Protein 8U1Z (pdb70)

Organism: Homo sapiens (NCBI:txid9606)

B-factor: mean 40.82, std 13.88, range [21.03, 115.2]

Nearest PDB structures (foldseek):
  8u1z-assembly1_A  TM=1.008E+00  e=2.576E-17  Homo sapiens
  7ya9-assembly1_A-2  TM=9.537E-01  e=3.044E-14  Homo sapiens
  1pc2-assembly1_A  TM=8.882E-01  e=6.069E-15  Homo sapiens
  8xwx-assembly1_B  TM=9.374E-01  e=2.851E-13  Homo sapiens
  1iyg-assembly1_A  TM=8.920E-01  e=4.382E-14  Mus musculus

InterPro domains:
  IPR011990 Tetratricopeptide-like helical domain superfamily [G3DSA:1.25.40.10] (1-152)
  IPR011990 Tetratricopeptide-like helical domain superfamily [SSF48452] (1-149)
  IPR016543 Mitochondria fission 1 protein [PIRSF008835] (2-149)
  IPR016543 Mitochondria fission 1 protein [PTHR13247] (15-150)
  IPR028058 Fis1, N-terminal tetratricopeptide repeat [PF14852] (34-62)
  IPR028061 Fis1, C-terminal tetratricopeptide repeat [PF14853] (71-123)
  IPR033745 Mitochondria fission protein Fis1, cytosolic domain [cd12212] (9-123)

Radius of gyration: 15.0 Å; Cα contacts (8 Å, |Δi|>4): 150; chains: 2; bounding box: 40×32×35 Å

GO terms:
  GO:2000192 negative regulation of fatty acid transport (P, IMP)
  GO:1903579 negative regulation of ATP metabolic process (P, IMP)
  GO:0007005 mitochondrion organization (P, IMP)
  GO:0005777 peroxisome (C, IDA)
  GO:0000266 mitochondrial fission (P, IDA)
  GO:0005515 protein binding (F, IPI)
  GO:0005739 mitochondrion (C, HTP)
  GO:0005778 peroxisomal membrane (C, TAS)
  GO:0005829 cytosol (C, TAS)
  GO:0005739 mitochondrion (C, IDA)
  GO:0060090 molecular adaptor activity (F, EXP)
  GO:0008289 lipid binding (F, EXP)
  GO:0005741 mitochondrial outer membrane (C, IDA)
  GO:0005778 peroxisomal membrane (C, IDA)
  GO:0032991 protein-containing complex (C, IDA)
  GO:0016559 peroxisome fission (P, IDA)
  GO:0005741 mitochondrial outer membrane (C, EXP)
  GO:0016020 membrane (C, HDA)
  GO:0016559 peroxisome fission (P, IMP)
  GO:2001244 positive regulation of intrinsic apoptotic signaling pathway (P, IMP)

Solvent-accessible surface area: 8672 Å² total; per-residue (Å²): 223,110,84,98,116,132,96,40,25,36,95,120,66,26,96,119,40,42,152,105,16,92,64,32,109,92,93,66,93,48,58,78,68,4,17,45,77,6,0,86,4,1,0,39,4,87,126,49,101,20,0,148,90,0,16,81,11,0,70,99,5,40,98,137,14,56,140,117,62,41,66,76,8,27,21,39,0,0,0,0,3,16,13,37,93,80,6,132,110,0,10,166,40,0,113,26,5,25,144,65,63,79,152,29,103,99,0,108,51,0,50,127,36,0,56,127,13,12,139,182,62,66,87,146,73,233,146,111,20,36,80,15,4,102,72,50

Foldseek 3Di:
DDDDDDAPADPVRLVVLVVLQVVQVVVPHGDLCSLLVNLVRQLRHPDLVSLVVSLVSLVVCLVVDDPVVNLVSLQSNLSSCLVVLVLVSNCVSLVVSCVVPVPPPSSVVSNVVSVVVQVVVVHDD/DDDDDDDDPVD

Sequence (136 aa):
MEAVLNELVSVEDLLKFEKKFQSEKAAGSVSKSTQFEYAWCLVRSKYNDDIRKGIVLLEELLPKGSKEEQRDYVFYLAVGNYRLKEYEKALKYVRGLLQTEPQNNQAKELERLIDKAMKKDGLVGKHDPLPYPHFL

Secondary structure (DSSP, 8-state):
-----S--S-HHHHHHHHHHHHHHHHHT---HHHHHHHHHHHHT-SSHHHHHHHHHHHHHHGGGS-HHHHHHHHHHHHHHHHHTT-HHHHHHHHHHHHHH-TT-HHHHHHHHHHHHHHHHTT---/--PPPPPPTT-

Structure (mmCIF, N/CA/C/O backbone):
data_8U1Z
#
_entry.id   8U1Z
#
_cell.length_a   54.798
_cell.length_b   54.798
_cell.length_c   103.198
_cell.angle_alpha   90.00
_cell.angle_beta   90.00
_cell.angle_gamma   90.00
#
_symmetry.space_group_name_H-M   'P 41 21 2'
#
loop_
_entity.id
_entity.type
_entity.pdbx_description
1 polymer 'Mitochondrial fission 1 protein'
2 polymer 'inhibitor peptide'
3 water water
#
loop_
_atom_site.group_PDB
_atom_site.id
_atom_site.type_symbol
_atom_site.label_atom_id
_atom_site.label_alt_id
_atom_site.label_comp_id
_atom_site.label_asym_id
_atom_site.label_entity_id
_atom_site.label_seq_id
_atom_site.pdbx_PDB_ins_code
_atom_site.Cartn_x
_atom_site.Cartn_y
_atom_site.Cartn_z
_atom_site.occupancy
_atom_site.B_iso_or_equiv
_atom_site.auth_seq_id
_atom_site.auth_comp_id
_atom_site.auth_asym_id
_atom_site.auth_atom_id
_atom_site.pdbx_PDB_model_num
ATOM 1 N N . MET A 1 1 ? 27.879 40.628 27.142 1.00 102.79 1 MET A N 1
ATOM 2 C CA . MET A 1 1 ? 27.212 40.270 25.896 1.00 98.90 1 MET A CA 1
ATOM 3 C C . MET A 1 1 ? 25.762 40.761 25.886 1.00 93.85 1 MET A C 1
ATOM 4 O O . MET A 1 1 ? 25.012 40.478 24.952 1.00 91.04 1 MET A O 1
ATOM 9 N N . GLU A 1 2 ? 25.371 41.506 26.920 1.00 81.08 2 GLU A N 1
ATOM 10 C CA . GLU A 1 2 ? 23.985 41.934 27.061 1.00 74.37 2 GLU A CA 1
ATOM 11 C C . GLU A 1 2 ? 23.922 43.235 27.848 1.00 77.23 2 GLU A C 1
ATOM 12 O O . GLU A 1 2 ? 24.870 43.613 28.542 1.00 85.92 2 GLU A O 1
ATOM 18 N N . ALA A 1 3 ? 22.783 43.916 27.726 1.00 61.96 3 ALA A N 1
ATOM 19 C CA . A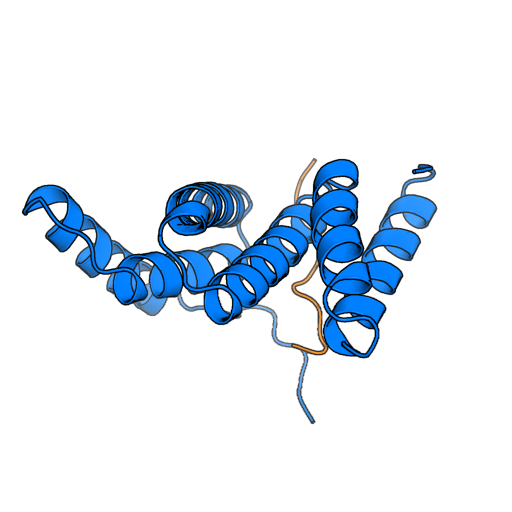LA A 1 3 ? 22.450 45.098 28.509 1.00 52.18 3 ALA A CA 1
ATOM 20 C C . ALA A 1 3 ? 21.308 44.782 29.470 1.00 58.89 3 ALA A C 1
ATOM 21 O O . ALA A 1 3 ? 20.502 43.883 29.218 1.00 53.30 3 ALA A O 1
ATOM 23 N N . VAL A 1 4 ? 21.228 45.541 30.564 1.00 57.49 4 VAL A N 1
ATOM 24 C CA . VAL A 1 4 ? 20.246 45.283 31.620 1.00 62.44 4 VAL A CA 1
ATOM 25 C C . VAL A 1 4 ? 18.970 46.058 31.298 1.00 58.35 4 VAL A C 1
ATOM 26 O O . VAL A 1 4 ? 18.853 47.250 31.589 1.00 59.44 4 VAL A O 1
ATOM 30 N N . LEU A 1 5 ? 18.003 45.371 30.704 1.00 54.56 5 LEU A N 1
ATOM 31 C CA . LEU A 1 5 ? 16.698 45.962 30.450 1.00 53.86 5 LEU A CA 1
ATOM 32 C C . LEU A 1 5 ? 15.832 45.916 31.703 1.00 54.05 5 LEU A C 1
ATOM 33 O O . LEU A 1 5 ? 16.022 45.076 32.585 1.00 57.44 5 LEU A O 1
ATOM 38 N N . ASN A 1 6 ? 14.867 46.831 31.770 1.00 54.67 6 ASN A N 1
ATOM 39 C CA . ASN A 1 6 ? 13.863 46.816 32.826 1.00 56.04 6 ASN A CA 1
ATOM 40 C C . ASN A 1 6 ? 12.563 46.140 32.408 1.00 53.79 6 ASN A C 1
ATOM 41 O O . ASN A 1 6 ? 11.923 45.488 33.238 1.00 54.23 6 ASN A O 1
ATOM 46 N N . GLU A 1 7 ? 12.154 46.269 31.150 1.00 51.41 7 GLU A N 1
ATOM 47 C CA . GLU A 1 7 ? 10.934 45.639 30.653 1.00 49.13 7 GLU A CA 1
ATOM 48 C C . GLU A 1 7 ? 11.342 44.523 29.699 1.00 46.34 7 GLU A C 1
ATOM 49 O O . GLU A 1 7 ? 11.755 44.779 28.563 1.00 44.78 7 GLU A O 1
ATOM 55 N N . LEU A 1 8 ? 11.231 43.289 30.165 1.00 45.76 8 LEU A N 1
ATOM 56 C CA . LEU A 1 8 ? 11.714 42.159 29.388 1.00 43.35 8 LEU A CA 1
ATOM 57 C C . LEU A 1 8 ? 10.645 41.529 28.512 1.00 40.83 8 LEU A C 1
ATOM 58 O O . LEU A 1 8 ? 10.975 40.653 27.704 1.00 39.91 8 LEU A O 1
ATOM 63 N N . VAL A 1 9 ? 9.385 41.922 28.669 1.00 40.53 9 VAL A N 1
ATOM 64 C CA . VAL A 1 9 ? 8.321 41.432 27.802 1.00 37.85 9 VAL A CA 1
ATOM 65 C C . VAL A 1 9 ? 7.228 42.491 27.739 1.00 38.33 9 VAL A C 1
ATOM 66 O O . VAL A 1 9 ? 6.763 42.979 28.771 1.00 40.51 9 VAL A O 1
ATOM 70 N N . SER A 1 10 ? 6.842 42.861 26.522 1.00 36.31 10 SER A N 1
ATOM 71 C CA . SER A 1 10 ? 5.839 43.895 26.307 1.00 36.54 10 SER A CA 1
ATOM 72 C C . SER A 1 10 ? 4.461 43.362 26.669 1.00 35.91 10 SER A C 1
ATOM 73 O O . SER A 1 10 ? 4.223 42.156 26.664 1.00 34.45 10 SER A O 1
ATOM 76 N N . VAL A 1 11 ? 3.536 44.274 26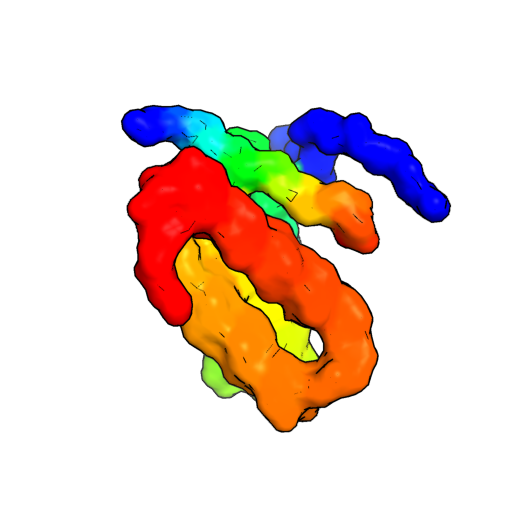.973 1.00 34.19 11 VAL A N 1
ATOM 77 C CA . VAL A 1 11 ? 2.174 43.826 27.256 1.00 34.18 11 VAL A CA 1
ATOM 78 C C . VAL A 1 11 ? 1.593 43.132 26.026 1.00 34.55 11 VAL A C 1
ATOM 79 O O . VAL A 1 11 ? 0.867 42.139 26.138 1.00 34.15 11 VAL A O 1
ATOM 83 N N . GLU A 1 12 ? 1.942 43.615 24.830 1.00 35.35 12 GLU A N 1
ATOM 84 C CA . GLU A 1 12 ? 1.417 42.999 23.612 1.00 35.90 12 GLU A CA 1
ATOM 85 C C . GLU A 1 12 ? 1.903 41.559 23.456 1.00 34.90 12 GLU A C 1
ATOM 86 O O . GLU A 1 12 ? 1.131 40.671 23.067 1.00 34.81 12 GLU A O 1
ATOM 92 N N . ASP A 1 13 ? 3.174 41.296 23.761 1.00 34.14 13 ASP A N 1
ATOM 93 C CA . ASP A 1 13 ? 3.659 39.928 23.612 1.00 33.28 13 ASP A CA 1
ATOM 94 C C . ASP A 1 13 ? 3.087 39.018 24.690 1.00 32.39 13 ASP A C 1
ATOM 95 O O . ASP A 1 13 ? 2.725 37.870 24.406 1.00 32.63 13 ASP A O 1
ATOM 100 N N . LEU A 1 14 ? 2.986 39.505 25.930 1.00 32.07 14 LEU A N 1
ATOM 101 C CA . LEU A 1 14 ? 2.344 38.701 26.965 1.00 31.33 14 LEU A CA 1
ATOM 102 C C . LEU A 1 14 ? 0.922 38.323 26.564 1.00 31.81 14 LEU A C 1
ATOM 103 O O . LEU A 1 14 ? 0.492 37.181 26.763 1.00 31.59 14 LEU A O 1
ATOM 108 N N . LEU A 1 15 ? 0.181 39.274 25.994 1.00 32.86 15 LEU A N 1
ATOM 109 C CA . LEU A 1 15 ? -1.199 39.021 25.589 1.00 33.43 15 LEU A CA 1
ATOM 110 C C . LEU A 1 15 ? -1.274 38.053 24.418 1.00 33.55 15 LEU A C 1
ATOM 111 O O . LEU A 1 15 ? -2.189 37.225 24.353 1.00 33.52 15 LEU A O 1
ATOM 116 N N . LYS A 1 16 ? -0.339 38.166 23.471 1.00 33.75 16 LYS A N 1
ATOM 117 C CA . LYS A 1 16 ? -0.297 37.242 22.339 1.00 33.85 16 LYS A CA 1
ATOM 118 C C . LYS A 1 16 ? -0.146 35.803 22.819 1.00 32.81 16 LYS A C 1
ATOM 119 O O . LYS A 1 16 ? -0.880 34.906 22.383 1.00 32.89 16 LYS A O 1
ATOM 125 N N . PHE A 1 17 ? 0.809 35.560 23.717 1.00 31.86 17 PHE A N 1
ATOM 126 C CA . PHE A 1 17 ? 0.996 34.201 24.205 1.00 30.89 17 PHE A CA 1
ATOM 127 C C . PHE A 1 17 ? -0.120 33.780 25.151 1.00 31.41 17 PHE A C 1
ATOM 128 O O . PHE A 1 17 ? -0.452 32.586 25.217 1.00 31.20 17 PHE A O 1
ATOM 136 N N . GLU A 1 18 ? -0.722 34.733 25.876 1.00 30.97 18 GLU A N 1
ATOM 137 C CA . GLU A 1 18 ? -1.877 34.382 26.702 1.00 30.87 18 GLU A CA 1
ATOM 138 C C . GLU A 1 18 ? -3.049 33.950 25.835 1.00 34.66 18 GLU A C 1
ATOM 139 O O . GLU A 1 18 ? -3.745 32.979 26.158 1.00 31.71 18 GLU A O 1
ATOM 145 N N . LYS A 1 19 ? -3.277 34.667 24.730 1.00 33.12 19 LYS A N 1
ATOM 146 C CA . LYS A 1 19 ? -4.425 34.393 23.868 1.00 37.09 19 LYS A CA 1
ATOM 147 C C . LYS A 1 19 ? -4.322 33.013 23.236 1.00 36.88 19 LYS A C 1
ATOM 148 O O . LYS A 1 19 ? -5.310 32.266 23.189 1.00 34.52 19 LYS A O 1
ATOM 154 N N . LYS A 1 20 ? -3.130 32.658 22.745 1.00 32.61 20 LYS A N 1
ATOM 155 C CA . LYS A 1 20 ? -2.919 31.329 22.185 1.00 34.75 20 LYS A CA 1
ATOM 156 C C . LYS A 1 20 ? -3.083 30.252 23.248 1.00 37.29 20 LYS A C 1
ATOM 157 O O . LYS A 1 20 ? -3.694 29.208 22.993 1.00 36.21 20 LYS A O 1
ATOM 163 N N . PHE A 1 21 ? -2.539 30.480 24.447 1.00 30.57 21 PHE A N 1
ATOM 164 C CA . PHE A 1 21 ? -2.732 29.526 25.535 1.00 34.07 21 PHE A CA 1
ATOM 165 C C . PHE A 1 21 ? -4.213 29.303 25.817 1.00 34.14 21 PHE A C 1
ATOM 166 O O . PHE A 1 21 ? -4.679 28.158 25.889 1.00 37.89 21 PHE A O 1
ATOM 174 N N . GLN A 1 22 ? -4.969 30.391 25.985 1.00 33.43 22 GLN A N 1
ATOM 175 C CA . GLN A 1 22 ? -6.376 30.250 26.348 1.00 38.05 22 GLN A CA 1
ATOM 176 C C . GLN A 1 22 ? -7.197 29.677 25.199 1.00 42.67 22 GLN A C 1
ATOM 177 O O . GLN A 1 22 ? -8.177 28.963 25.444 1.00 45.95 22 GLN A O 1
ATOM 183 N N . SER A 1 23 ? -6.819 29.971 23.948 1.00 44.84 23 SER A N 1
ATOM 184 C CA . SER A 1 23 ? -7.435 29.297 22.802 1.00 46.64 23 SER A CA 1
ATOM 185 C C . SER A 1 23 ? -7.311 27.788 22.934 1.00 49.15 23 SER A C 1
ATOM 186 O O . SER A 1 23 ? -8.305 27.054 22.856 1.00 53.67 23 SER A O 1
ATOM 189 N N . GLU A 1 24 ? -6.082 27.311 23.122 1.00 40.87 24 GLU A N 1
ATOM 190 C CA . GLU A 1 24 ? -5.832 25.877 23.157 1.00 44.06 24 GLU A CA 1
ATOM 191 C C . GLU A 1 24 ? -6.447 25.237 24.390 1.00 45.13 24 GLU A C 1
ATOM 192 O O . GLU A 1 24 ? -6.948 24.108 24.327 1.00 48.57 24 GLU A O 1
ATOM 198 N N . LYS A 1 25 ? -6.408 25.934 25.524 1.00 39.71 25 LYS A N 1
ATOM 199 C CA . LYS A 1 25 ? -6.986 25.374 26.739 1.00 44.44 25 LYS A CA 1
ATOM 200 C C . LYS A 1 25 ? -8.493 25.205 26.589 1.00 51.91 25 LYS A C 1
ATOM 201 O O . LYS A 1 25 ? -9.065 24.208 27.046 1.00 54.82 25 LYS A O 1
ATOM 207 N N . ALA A 1 26 ? -9.146 26.151 25.910 1.00 47.07 26 ALA A N 1
ATOM 208 C CA . ALA A 1 26 ? -10.584 26.050 25.700 1.00 51.95 26 ALA A CA 1
ATOM 209 C C . ALA A 1 26 ? -10.916 24.992 24.661 1.00 57.38 26 ALA A C 1
ATOM 210 O O . ALA A 1 26 ? -11.963 24.338 24.756 1.00 59.13 26 ALA A O 1
ATOM 212 N N . ALA A 1 27 ? -10.039 24.797 23.676 1.00 53.66 27 ALA A N 1
ATOM 213 C CA . ALA A 1 27 ? -10.255 23.774 22.663 1.00 55.17 27 ALA A CA 1
ATOM 214 C C . ALA A 1 27 ? -9.861 22.377 23.133 1.00 57.63 27 ALA A C 1
ATOM 215 O O . ALA A 1 27 ? -10.156 21.407 22.429 1.00 62.10 27 ALA A O 1
ATOM 217 N N . GLY A 1 28 ? -9.204 22.244 24.290 1.00 54.90 28 GLY A N 1
ATOM 218 C CA . GLY A 1 28 ? -9.062 20.968 24.965 1.00 57.61 28 GLY A CA 1
ATOM 219 C C . GLY A 1 28 ? -7.651 20.417 25.071 1.00 58.63 28 GLY A C 1
ATOM 220 O O . GLY A 1 28 ? -7.399 19.584 25.951 1.00 59.56 28 GLY A O 1
ATOM 221 N N . SER A 1 29 ? -6.727 20.822 24.201 1.00 53.13 29 SER A N 1
ATOM 222 C CA . SER A 1 29 ? -5.372 20.277 24.244 1.00 52.57 29 SER A CA 1
ATOM 223 C C . SER A 1 29 ? -4.362 21.395 24.034 1.00 40.96 29 SER A C 1
ATOM 224 O O . SER A 1 29 ? -4.381 22.061 22.997 1.00 43.57 29 SER A O 1
ATOM 227 N N . VAL A 1 30 ? -3.468 21.577 25.003 1.00 40.97 30 VAL A N 1
ATOM 228 C CA . VAL A 1 30 ? -2.481 22.652 24.985 1.00 36.75 30 VAL A CA 1
ATOM 229 C C . VAL A 1 30 ? -1.118 22.083 24.607 1.00 36.69 30 VAL A C 1
ATOM 230 O O . VAL A 1 30 ? -0.624 21.150 25.253 1.00 36.88 30 VAL A O 1
ATOM 234 N N . SER A 1 31 ? -0.498 22.660 23.582 1.00 33.26 31 SER A N 1
ATOM 235 C CA . SER A 1 31 ? 0.863 22.281 23.233 1.00 34.60 31 SER A CA 1
ATOM 236 C C . SER A 1 31 ? 1.825 22.650 24.356 1.00 33.93 31 SER A C 1
ATOM 237 O O . SER A 1 31 ? 1.726 23.726 24.951 1.00 32.04 31 SER A O 1
ATOM 240 N N . LYS A 1 32 ? 2.768 21.742 24.632 1.00 30.75 32 LYS A N 1
ATOM 241 C CA . LYS A 1 32 ? 3.866 22.048 25.539 1.00 32.27 32 LYS A CA 1
ATOM 242 C C . LYS A 1 32 ? 4.574 23.345 25.161 1.00 29.99 32 LYS A C 1
ATOM 243 O O . LYS A 1 32 ? 4.921 24.146 26.039 1.00 28.79 32 LYS A O 1
ATOM 249 N N . SER A 1 33 ? 4.826 23.562 23.867 1.00 32.98 33 SER A N 1
ATOM 250 C CA . SER A 1 33 ? 5.505 24.794 23.469 1.00 32.16 33 SER A CA 1
ATOM 251 C C . SER A 1 33 ? 4.646 26.012 23.777 1.00 31.43 33 SER A C 1
ATOM 252 O O . SER A 1 33 ? 5.158 27.031 24.250 1.00 30.92 33 SER A O 1
ATOM 255 N N . THR A 1 34 ? 3.335 25.912 23.547 1.00 31.42 34 THR A N 1
ATOM 256 C CA . THR A 1 34 ? 2.439 27.023 23.862 1.00 33.47 34 THR A CA 1
ATOM 257 C C . THR A 1 34 ? 2.447 27.328 25.352 1.00 29.77 34 THR A C 1
ATOM 258 O O 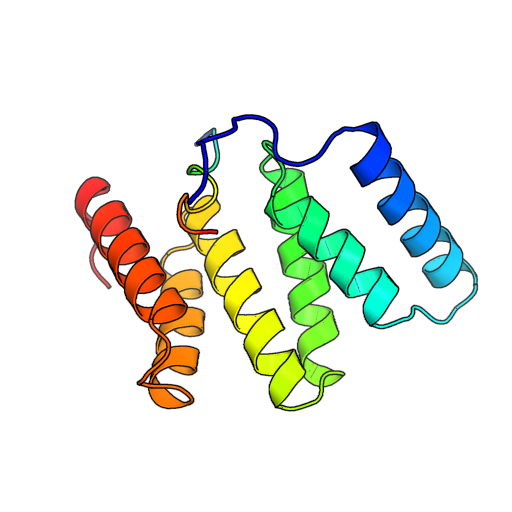. THR A 1 34 ? 2.557 28.489 25.756 1.00 32.11 34 THR A O 1
ATOM 262 N N . GLN A 1 35 ? 2.336 26.290 26.186 1.00 28.57 35 GLN A N 1
ATOM 263 C CA . GLN A 1 35 ? 2.353 26.503 27.628 1.00 30.15 35 GLN A CA 1
ATOM 264 C C . GLN A 1 35 ? 3.723 26.993 28.096 1.00 30.58 35 GLN A C 1
ATOM 265 O O . GLN A 1 35 ? 3.807 27.904 28.928 1.00 27.70 35 GLN A O 1
ATOM 271 N N . PHE A 1 36 ? 4.811 26.427 27.562 1.00 27.51 36 PHE A N 1
ATOM 272 C CA . PHE A 1 36 ? 6.122 26.864 28.035 1.00 28.93 36 PHE A CA 1
ATOM 273 C C . PHE A 1 36 ? 6.409 28.293 27.609 1.00 28.96 36 PHE A C 1
ATOM 274 O O . PHE A 1 36 ? 6.925 29.082 28.407 1.00 29.26 36 PHE A O 1
ATOM 282 N N . GLU A 1 37 ? 6.116 28.630 26.348 1.00 25.66 37 GLU A N 1
ATOM 283 C CA . GLU A 1 37 ? 6.396 29.981 25.864 1.00 31.67 37 GLU A CA 1
ATOM 284 C C . GLU A 1 37 ? 5.620 31.034 26.654 1.00 25.61 37 GLU A C 1
ATOM 285 O O . GLU A 1 37 ? 6.174 32.082 27.005 1.00 25.91 37 GLU A O 1
ATOM 291 N N . TYR A 1 38 ? 4.342 30.776 26.941 1.00 25.27 38 TYR A N 1
ATOM 292 C CA . TYR A 1 38 ? 3.582 31.680 27.810 1.00 26.47 38 TYR A CA 1
ATOM 293 C C . TYR A 1 38 ? 4.232 31.795 29.187 1.00 25.82 38 TYR A C 1
ATOM 294 O O . TYR A 1 38 ? 4.406 32.905 29.716 1.00 24.59 38 TYR A O 1
ATOM 303 N N . ALA A 1 39 ? 4.573 30.650 29.801 1.00 24.87 39 ALA A N 1
ATOM 304 C CA . ALA A 1 39 ? 5.204 30.673 31.120 1.00 23.72 39 ALA A CA 1
ATOM 305 C C . ALA A 1 39 ? 6.512 31.440 31.089 1.00 25.52 39 ALA A C 1
ATOM 306 O O . ALA A 1 39 ? 6.828 32.191 32.019 1.00 26.24 39 ALA A O 1
ATOM 308 N N . TRP A 1 40 ? 7.290 31.251 30.025 1.00 24.59 40 TRP A N 1
ATOM 309 C CA . TRP A 1 40 ? 8.571 31.937 29.896 1.00 28.10 40 TRP A CA 1
ATOM 310 C C . TRP A 1 40 ? 8.389 33.454 29.871 1.00 29.49 40 TRP A C 1
ATOM 311 O O . TRP A 1 40 ? 9.142 34.187 30.526 1.00 25.18 40 TRP A O 1
ATOM 322 N N . CYS A 1 41 ? 7.375 33.940 29.145 1.00 27.62 41 CYS A N 1
ATOM 323 C CA . CYS A 1 41 ? 7.017 35.360 29.206 1.00 26.69 41 CYS A CA 1
ATOM 324 C C . CYS A 1 41 ? 6.629 35.781 30.622 1.00 29.45 41 CYS A C 1
ATOM 325 O O . CYS A 1 41 ? 7.039 36.843 31.104 1.00 29.16 41 CYS A O 1
ATOM 328 N N . LEU A 1 42 ? 5.788 34.980 31.278 1.00 24.29 42 LEU A N 1
ATOM 329 C CA . LEU A 1 42 ? 5.272 35.349 32.594 1.00 24.33 42 LEU A CA 1
ATOM 330 C C . LEU A 1 42 ? 6.396 35.505 33.615 1.00 26.60 42 LEU A C 1
ATOM 331 O O . LEU A 1 42 ? 6.394 36.447 34.425 1.00 24.86 42 LEU A O 1
ATOM 336 N N . VAL A 1 43 ? 7.378 34.605 33.578 1.00 23.29 43 VAL A N 1
ATOM 337 C CA . VAL A 1 43 ? 8.454 34.622 34.561 1.00 22.86 43 VAL A CA 1
ATOM 338 C C . VAL A 1 43 ? 9.404 35.802 34.351 1.00 25.22 43 VAL A C 1
ATOM 339 O O . VAL A 1 43 ? 10.141 36.173 35.277 1.00 22.96 43 VAL A O 1
ATOM 343 N N . ARG A 1 44 ? 9.400 36.413 33.169 1.00 25.55 44 ARG A N 1
ATOM 344 C CA . ARG A 1 44 ? 10.148 37.639 32.904 1.00 27.50 44 ARG A CA 1
ATOM 345 C C . ARG A 1 44 ? 9.360 38.906 33.196 1.00 27.22 44 ARG A C 1
ATOM 346 O O . ARG A 1 44 ? 9.886 40.001 32.985 1.00 28.30 44 ARG A O 1
ATOM 354 N N . SER A 1 45 ? 8.110 38.798 33.625 1.00 26.54 45 SER A N 1
ATOM 355 C CA . SER A 1 45 ? 7.295 39.985 33.826 1.00 26.21 45 SER A CA 1
ATOM 356 C C . SER A 1 45 ? 7.792 40.814 35.016 1.00 28.43 45 SER A C 1
ATOM 357 O O . SER A 1 45 ? 8.462 40.317 35.933 1.00 27.96 45 SER A O 1
ATOM 360 N N . LYS A 1 46 ? 7.411 42.094 35.015 1.00 28.86 46 LYS A N 1
ATOM 361 C CA . LYS A 1 46 ? 7.688 42.965 36.156 1.00 30.39 46 LYS A CA 1
ATOM 362 C C . LYS A 1 46 ? 6.741 42.731 37.325 1.00 30.82 46 LYS A C 1
ATOM 363 O O . LYS A 1 46 ? 6.994 43.242 38.422 1.00 31.35 46 LYS A O 1
ATOM 369 N N . TYR A 1 47 ? 5.671 41.970 37.130 1.00 29.18 47 TYR A N 1
ATOM 370 C CA . TYR A 1 47 ? 4.583 41.909 38.094 1.00 31.32 47 TYR A CA 1
ATOM 371 C C . TYR A 1 47 ? 4.530 40.548 38.776 1.00 35.04 47 TYR A C 1
ATOM 372 O O . TYR A 1 47 ? 4.732 39.501 38.143 1.00 30.38 47 TYR A O 1
ATOM 381 N N . ASN A 1 48 ? 4.289 40.580 40.090 1.00 31.05 48 ASN A N 1
ATOM 382 C CA . ASN A 1 48 ? 4.383 39.366 40.888 1.00 30.50 48 ASN A CA 1
ATOM 383 C C . ASN A 1 48 ? 3.342 38.342 40.462 1.00 27.51 48 ASN A C 1
ATOM 384 O O . ASN A 1 48 ? 3.628 37.138 40.424 1.00 28.42 48 ASN A O 1
ATOM 389 N N . ASP A 1 49 ? 2.126 38.794 40.152 1.00 30.31 49 ASP A N 1
ATOM 390 C CA . ASP A 1 49 ? 1.086 37.833 39.815 1.00 32.97 49 ASP A CA 1
ATOM 391 C C . ASP A 1 49 ? 1.390 37.131 38.502 1.00 32.87 49 ASP A C 1
ATOM 392 O O . ASP A 1 49 ? 1.057 35.952 38.350 1.00 28.72 49 ASP A O 1
ATOM 397 N N . ASP A 1 50 ? 2.048 37.821 37.562 1.00 29.94 50 ASP A N 1
ATOM 398 C CA . ASP A 1 50 ? 2.501 37.158 36.344 1.00 29.29 50 ASP A CA 1
ATOM 399 C C . ASP A 1 50 ? 3.515 36.071 36.664 1.00 25.88 50 ASP A C 1
ATOM 400 O O . ASP A 1 50 ? 3.386 34.933 36.206 1.00 26.97 50 ASP A O 1
ATOM 405 N N . ILE A 1 51 ? 4.533 36.399 37.461 1.00 24.56 51 ILE A N 1
ATOM 406 C CA . ILE A 1 51 ? 5.565 35.406 37.753 1.00 23.84 51 ILE A CA 1
ATOM 407 C C . ILE A 1 51 ? 4.954 34.182 38.428 1.00 27.15 51 ILE A C 1
ATOM 408 O O . ILE A 1 51 ? 5.295 33.037 38.104 1.00 25.31 51 ILE A O 1
ATOM 413 N N . ARG A 1 52 ? 4.033 34.403 39.368 1.00 24.36 52 ARG A N 1
ATOM 414 C CA . ARG A 1 52 ? 3.379 33.276 40.025 1.00 26.00 52 ARG A CA 1
ATOM 415 C C . ARG A 1 52 ? 2.619 32.419 39.019 1.00 25.80 52 ARG A C 1
ATOM 416 O O . ARG A 1 52 ? 2.654 31.187 39.092 1.00 27.00 52 ARG A O 1
ATOM 424 N N . LYS A 1 53 ? 1.896 33.052 38.097 1.00 26.56 53 LYS A N 1
ATOM 425 C CA . LYS A 1 53 ? 1.186 32.274 37.083 1.00 26.02 53 LYS A CA 1
ATOM 426 C C . LYS A 1 53 ? 2.156 31.439 36.255 1.00 28.22 53 LYS A C 1
ATOM 427 O O . LYS A 1 53 ? 1.858 30.289 35.910 1.00 26.68 53 LYS A O 1
ATOM 433 N N . GLY A 1 54 ? 3.314 32.011 35.912 1.00 24.26 54 GLY A N 1
ATOM 434 C CA . GLY A 1 54 ? 4.311 31.259 35.162 1.00 23.64 54 GLY A CA 1
ATOM 435 C C . GLY A 1 54 ? 4.834 30.050 35.919 1.00 25.67 54 GLY A C 1
ATOM 436 O O . GLY A 1 54 ? 5.069 28.991 35.330 1.00 26.43 54 GLY A O 1
ATOM 437 N N . ILE A 1 55 ? 5.025 30.189 37.231 1.00 23.54 55 ILE A N 1
ATOM 438 C CA . ILE A 1 55 ? 5.476 29.053 38.037 1.00 27.10 55 ILE A CA 1
ATOM 439 C C . ILE A 1 55 ? 4.428 27.948 38.031 1.00 28.25 55 ILE A C 1
ATOM 440 O O . ILE A 1 55 ? 4.759 26.766 37.881 1.00 26.98 55 ILE A O 1
ATOM 445 N N . VAL A 1 56 ? 3.148 28.317 38.184 1.00 25.46 56 VAL A N 1
ATOM 446 C CA . VAL A 1 56 ? 2.061 27.336 38.108 1.00 28.02 56 VAL A CA 1
ATOM 447 C C . VAL A 1 56 ? 2.124 26.554 36.800 1.00 29.58 56 VAL A C 1
ATOM 448 O O . VAL A 1 56 ? 2.073 25.316 36.792 1.00 30.03 56 VAL A O 1
ATOM 452 N N . LEU A 1 57 ? 2.230 27.267 35.672 1.00 27.61 57 LEU A N 1
ATOM 453 C CA . LEU A 1 57 ? 2.253 26.599 34.372 1.00 28.64 57 LEU A CA 1
ATOM 454 C C . LEU A 1 57 ? 3.478 25.704 34.212 1.00 27.12 57 LEU A C 1
ATOM 455 O O . LEU A 1 57 ? 3.393 24.639 33.586 1.00 28.91 57 LEU A O 1
ATOM 460 N N . LEU A 1 58 ? 4.632 26.127 34.741 1.00 26.54 58 LEU A N 1
ATOM 461 C CA . LEU A 1 58 ? 5.841 25.306 34.622 1.00 26.93 58 LEU A CA 1
ATOM 462 C C . LEU A 1 58 ? 5.743 24.042 35.473 1.00 27.96 58 LEU A C 1
ATOM 463 O O . LEU A 1 58 ? 6.192 22.967 35.054 1.00 28.30 58 LEU A O 1
ATOM 468 N N . GLU A 1 59 ? 5.160 24.147 36.669 1.00 28.28 59 GLU A N 1
ATOM 469 C CA . GLU A 1 59 ? 4.980 22.956 37.494 1.00 28.69 59 GLU A CA 1
ATOM 470 C C . GLU A 1 59 ? 4.046 21.952 36.815 1.00 32.43 59 GLU A C 1
ATOM 471 O O . GLU A 1 59 ? 4.280 20.738 36.883 1.00 32.56 59 GLU A O 1
ATOM 477 N N . GLU A 1 60 ? 3.005 22.439 36.122 1.00 30.38 60 GLU A N 1
ATOM 478 C CA . GLU A 1 60 ? 2.126 21.545 35.366 1.00 31.03 60 GLU A CA 1
ATOM 479 C C . GLU A 1 60 ? 2.855 20.894 34.206 1.00 36.85 60 GLU A C 1
ATOM 480 O O . GLU A 1 60 ? 2.536 19.759 33.829 1.00 34.95 60 GLU A O 1
ATOM 486 N N . LEU A 1 61 ? 3.803 21.609 33.604 1.00 32.53 61 LEU A N 1
ATOM 487 C CA . LEU A 1 61 ? 4.520 21.067 32.458 1.00 32.02 61 LEU A CA 1
ATOM 488 C C . LEU A 1 61 ? 5.493 19.978 32.857 1.00 31.38 61 LEU A C 1
ATOM 489 O O . LEU A 1 61 ? 5.805 19.112 32.030 1.00 31.82 61 LEU A O 1
ATOM 494 N N . LEU A 1 62 ? 6.003 20.017 34.100 1.00 29.82 62 LEU A N 1
ATOM 495 C CA . LEU A 1 62 ? 7.102 19.131 34.479 1.00 32.97 62 LEU A CA 1
ATOM 496 C C . LEU A 1 62 ? 6.867 17.674 34.115 1.00 34.74 62 LEU A C 1
ATOM 497 O O . LEU A 1 62 ? 7.782 17.053 33.552 1.00 36.29 62 LEU A O 1
ATOM 502 N N . PRO A 1 63 ? 5.713 17.061 34.403 1.00 34.06 63 PRO A N 1
ATOM 503 C CA . PRO A 1 63 ? 5.566 15.634 34.071 1.00 35.81 63 PRO A CA 1
ATOM 504 C C . PRO A 1 63 ? 5.459 15.351 32.580 1.00 36.83 63 PRO A C 1
ATOM 505 O O . PRO A 1 63 ? 5.559 14.178 32.193 1.00 37.03 63 PRO A O 1
ATOM 509 N N . LYS A 1 64 ? 5.264 16.367 31.732 1.00 33.72 64 LYS A N 1
ATOM 510 C CA . LYS A 1 64 ? 5.120 16.150 30.291 1.00 34.64 64 LYS A CA 1
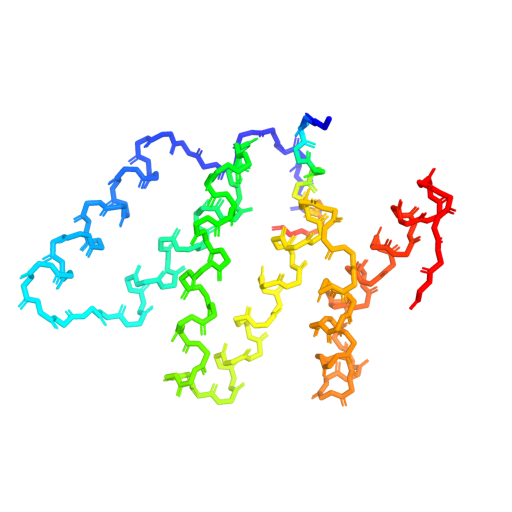ATOM 511 C C . LYS A 1 64 ? 6.431 16.247 29.525 1.00 34.41 64 LYS A C 1
ATOM 512 O O . LYS A 1 64 ? 6.452 15.964 28.318 1.00 33.65 64 LYS A O 1
ATOM 518 N N . GLY A 1 65 ? 7.506 16.676 30.168 1.00 33.31 65 GLY A N 1
ATOM 519 C CA . GLY A 1 65 ? 8.726 16.992 29.451 1.00 33.61 65 GLY A CA 1
ATOM 520 C C . GLY A 1 65 ? 9.672 15.809 29.343 1.00 39.77 65 GLY A C 1
ATOM 521 O O . GLY A 1 65 ? 9.716 14.944 30.211 1.00 36.73 65 GLY A O 1
ATOM 522 N N . SER A 1 66 ? 10.424 15.776 28.242 1.00 36.42 66 SER A N 1
ATOM 523 C CA . SER A 1 66 ? 11.615 14.944 28.178 1.00 40.38 66 SER A CA 1
ATOM 524 C C . SER A 1 66 ? 12.586 15.348 29.287 1.00 42.39 66 SER A C 1
ATOM 525 O O . SER A 1 66 ? 12.443 16.387 29.923 1.00 35.91 66 SER A O 1
ATOM 528 N N . LYS A 1 67 ? 13.607 14.516 29.508 1.00 42.34 67 LYS A N 1
ATOM 529 C CA . LYS A 1 67 ? 14.577 14.840 30.549 1.00 43.46 67 LYS A CA 1
ATOM 530 C C . LYS A 1 67 ? 15.288 16.155 30.253 1.00 38.46 67 LYS A C 1
ATOM 531 O O . LYS A 1 67 ? 15.567 16.936 31.169 1.00 43.39 67 LYS A O 1
ATOM 537 N N . GLU A 1 68 ? 15.573 16.423 28.977 1.00 41.97 68 GLU A N 1
ATOM 538 C CA . GLU A 1 68 ? 16.174 17.701 28.608 1.00 44.71 68 GLU A CA 1
ATOM 539 C C . GLU A 1 68 ? 15.218 18.852 28.896 1.00 37.25 68 GLU A C 1
ATOM 540 O O . GLU A 1 68 ? 15.607 19.869 29.481 1.00 34.48 68 GLU A O 1
ATOM 546 N N . GLU A 1 69 ? 13.953 18.701 28.497 1.00 37.06 69 GLU A N 1
ATOM 547 C CA . GLU A 1 69 ? 12.983 19.766 28.729 1.00 35.19 69 GLU A CA 1
ATOM 548 C C . GLU A 1 69 ? 12.741 19.973 30.219 1.00 31.90 69 GLU A C 1
ATOM 549 O O . GLU A 1 69 ? 12.621 21.112 30.676 1.00 29.26 69 GLU A O 1
ATOM 555 N N . GLN A 1 70 ? 12.656 18.884 30.988 1.00 28.84 70 GLN A N 1
ATOM 556 C CA . GLN A 1 70 ? 12.500 19.022 32.434 1.00 33.83 70 GLN A CA 1
ATOM 557 C C . GLN A 1 70 ? 13.608 19.854 33.051 1.00 30.80 70 GLN A C 1
ATOM 558 O O . GLN A 1 70 ? 13.362 20.579 34.020 1.00 32.41 70 GLN A O 1
ATOM 564 N N . ARG A 1 71 ? 14.836 19.751 32.526 1.00 33.60 71 ARG A N 1
ATOM 565 C CA . ARG A 1 71 ? 15.934 20.539 33.072 1.00 35.02 71 ARG A CA 1
ATOM 566 C C . ARG A 1 71 ? 15.712 22.021 32.823 1.00 32.12 71 ARG A C 1
ATOM 567 O O . ARG A 1 71 ? 15.981 22.848 33.699 1.00 32.78 71 ARG A O 1
ATOM 575 N N . ASP A 1 72 ? 15.228 22.366 31.629 1.00 31.36 72 ASP A N 1
ATOM 576 C CA . ASP A 1 72 ? 14.892 23.749 31.324 1.00 30.71 72 ASP A CA 1
ATOM 577 C C . ASP A 1 72 ? 13.732 24.233 32.185 1.00 29.33 72 ASP A C 1
ATOM 578 O O . ASP A 1 72 ? 13.751 25.368 32.668 1.00 28.59 72 ASP A O 1
ATOM 583 N N . TYR A 1 73 ? 12.700 23.396 32.375 1.00 26.63 73 TYR A N 1
ATOM 584 C CA . TYR A 1 73 ? 11.566 23.822 33.196 1.00 24.75 73 TYR A CA 1
ATOM 585 C C . TYR A 1 73 ? 12.007 24.110 34.628 1.00 28.89 73 TYR A C 1
ATOM 586 O O . TYR A 1 73 ? 11.601 25.114 35.229 1.00 23.59 73 TYR A O 1
ATOM 595 N N . VAL A 1 74 ? 12.844 23.231 35.181 1.00 28.01 74 VAL A N 1
ATOM 596 C CA . VAL A 1 74 ? 13.325 23.374 36.546 1.00 29.94 74 VAL A CA 1
ATOM 597 C C . VAL A 1 74 ? 14.205 24.598 36.664 1.00 27.11 74 VAL A C 1
ATOM 598 O O . VAL A 1 74 ? 14.188 25.280 37.691 1.00 28.77 74 VAL A O 1
ATOM 602 N N . PHE A 1 75 ? 14.962 24.922 35.613 1.00 25.78 75 PHE A N 1
ATOM 603 C CA . PHE A 1 75 ? 15.755 26.142 35.666 1.00 26.04 75 PHE A CA 1
ATOM 604 C C . PHE A 1 75 ? 14.854 27.364 35.771 1.00 28.65 75 PHE A C 1
ATOM 605 O O . PHE A 1 75 ? 15.118 28.278 36.560 1.00 26.00 75 PHE A O 1
ATOM 613 N N . TYR A 1 76 ? 13.792 27.414 34.963 1.00 24.98 76 TYR A N 1
ATOM 614 C CA . TYR A 1 76 ? 12.930 28.590 35.019 1.00 25.45 76 TYR A CA 1
ATOM 615 C C . TYR A 1 76 ? 12.054 28.607 36.253 1.00 25.65 76 TYR A C 1
ATOM 616 O O . TYR A 1 76 ? 11.638 29.689 36.681 1.00 23.12 76 TYR A O 1
ATOM 625 N N . LEU A 1 77 ? 11.782 27.443 36.843 1.00 23.37 77 LEU A N 1
ATOM 626 C CA . LEU A 1 77 ? 11.143 27.418 38.153 1.00 24.62 77 LEU A CA 1
ATOM 627 C C . LEU A 1 77 ? 12.076 27.972 39.225 1.00 26.74 77 LEU A C 1
ATOM 628 O O . LEU A 1 77 ? 11.638 28.689 40.130 1.00 24.28 77 LEU A O 1
ATOM 633 N N . ALA A 1 78 ? 13.373 27.669 39.135 1.00 26.24 78 ALA A N 1
ATOM 634 C CA . ALA A 1 78 ? 14.315 28.303 40.056 1.00 23.38 78 ALA A CA 1
ATOM 635 C C . ALA A 1 78 ? 14.351 29.818 39.852 1.00 25.50 78 ALA A C 1
ATOM 636 O O . ALA A 1 78 ? 14.358 30.579 40.828 1.00 23.23 78 ALA A O 1
ATOM 638 N N . VAL A 1 79 ? 14.354 30.276 38.593 1.00 25.78 79 VAL A N 1
ATOM 639 C CA . VAL A 1 79 ? 14.375 31.716 38.324 1.00 28.24 79 VAL A CA 1
ATOM 640 C C . VAL A 1 79 ? 13.131 32.395 38.889 1.00 24.46 79 VAL A C 1
ATOM 641 O O . VAL A 1 79 ? 13.230 33.394 39.604 1.00 23.75 79 VAL A O 1
ATOM 645 N N . GLY A 1 80 ? 11.942 31.889 38.548 1.00 22.77 80 GLY A N 1
ATOM 646 C CA . GLY A 1 80 ? 10.723 32.526 39.032 1.00 24.14 80 GLY A CA 1
ATOM 647 C C . GLY A 1 80 ? 10.653 32.576 40.548 1.00 25.42 80 GLY A C 1
ATOM 648 O O . GLY A 1 80 ? 10.319 33.608 41.140 1.00 23.89 80 GLY A O 1
ATOM 649 N N . ASN A 1 81 ? 10.955 31.454 41.200 1.00 25.03 81 ASN A N 1
ATOM 650 C CA . ASN A 1 81 ? 10.900 31.432 42.658 1.00 25.23 81 ASN A CA 1
ATOM 651 C C . ASN A 1 81 ? 11.931 32.365 43.269 1.00 23.15 81 ASN A C 1
ATOM 652 O O . ASN A 1 81 ? 11.662 33.020 44.278 1.00 24.51 81 ASN A O 1
ATOM 657 N N . TYR A 1 82 ? 13.124 32.432 42.676 1.00 23.88 82 TYR A N 1
ATOM 658 C CA . TYR A 1 82 ? 14.114 33.400 43.128 1.00 23.84 82 TYR A CA 1
ATOM 659 C C . TYR A 1 82 ? 13.558 34.818 43.084 1.00 23.28 82 TYR A C 1
ATOM 660 O O . TYR A 1 82 ? 13.675 35.573 44.057 1.00 22.55 82 TYR A O 1
ATOM 669 N N . ARG A 1 83 ? 12.967 35.211 41.945 1.00 22.79 83 ARG A N 1
ATOM 670 C CA . ARG A 1 83 ? 12.483 36.584 41.838 1.00 23.68 83 ARG A CA 1
ATOM 671 C C . ARG A 1 83 ? 11.397 36.875 42.855 1.00 25.70 83 ARG A C 1
ATOM 672 O O . ARG A 1 83 ? 11.268 38.016 43.322 1.00 25.41 83 ARG A O 1
ATOM 680 N N . LEU A 1 84 ? 10.611 35.871 43.219 1.00 21.82 84 LEU A N 1
ATOM 681 C CA . LEU A 1 84 ? 9.573 36.096 44.212 1.00 22.39 84 LEU A CA 1
ATOM 682 C C . LEU A 1 84 ? 10.069 35.957 45.653 1.00 27.43 84 LEU A C 1
ATOM 683 O O . LEU A 1 84 ? 9.253 36.083 46.574 1.00 24.68 84 LEU A O 1
ATOM 688 N N . LYS A 1 85 ? 11.369 35.700 45.868 1.00 25.46 85 LYS A N 1
ATOM 689 C CA . LYS A 1 85 ? 11.943 35.437 47.202 1.00 24.60 85 LYS A CA 1
ATOM 690 C C . LYS A 1 85 ? 11.301 34.212 47.864 1.00 28.83 85 LYS A C 1
ATOM 691 O O . LYS A 1 85 ? 11.200 34.119 49.095 1.00 28.75 85 LYS A O 1
ATOM 697 N N . GLU A 1 86 ? 10.862 33.264 47.038 1.00 27.87 86 GLU A N 1
ATOM 698 C CA . GLU A 1 86 ? 10.518 31.912 47.473 1.00 25.90 86 GLU A CA 1
ATOM 699 C C . GLU A 1 86 ? 11.818 31.111 47.524 1.00 28.72 86 GLU A C 1
ATOM 700 O O . GLU A 1 86 ? 12.066 30.206 46.727 1.00 26.19 86 GLU A O 1
ATOM 706 N N . TYR A 1 87 ? 12.664 31.479 48.486 1.00 27.33 87 TYR A N 1
ATOM 707 C CA . TYR A 1 87 ? 14.062 31.045 48.472 1.00 32.02 87 TYR A CA 1
ATOM 708 C C . TYR A 1 87 ? 14.207 29.541 48.651 1.00 28.20 87 TYR A C 1
ATOM 709 O O . TYR A 1 87 ? 15.063 28.915 48.010 1.00 28.87 87 TYR A O 1
ATOM 718 N N . GLU A 1 88 ? 13.430 28.945 49.553 1.00 29.88 88 GLU A N 1
ATOM 719 C CA . GLU A 1 88 ? 13.571 27.511 49.775 1.00 34.34 88 GLU A CA 1
ATOM 720 C C . GLU A 1 88 ? 13.229 26.739 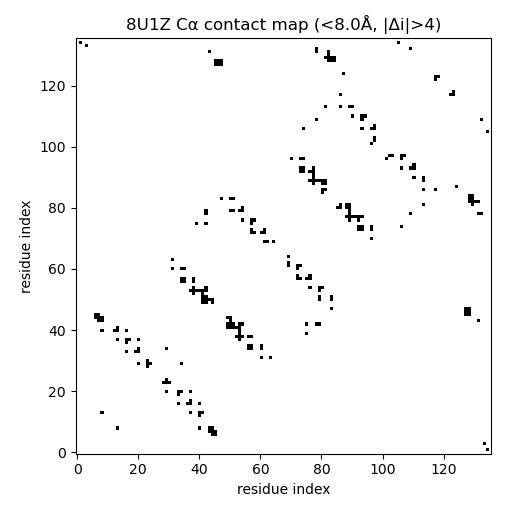48.506 1.00 30.30 88 GLU A C 1
ATOM 721 O O . GLU A 1 88 ? 13.918 25.777 48.140 1.00 29.93 88 GLU A O 1
ATOM 727 N N . LYS A 1 89 ? 12.183 27.165 47.808 1.00 28.57 89 LYS A N 1
ATOM 728 C CA . LYS A 1 89 ? 11.853 26.535 46.533 1.00 29.00 89 LYS A CA 1
ATOM 729 C C . LYS A 1 89 ? 12.919 26.811 45.479 1.00 26.87 89 LYS A C 1
ATOM 730 O O . LYS A 1 89 ? 13.292 25.909 44.724 1.00 28.58 89 LYS A O 1
ATOM 736 N N . ALA A 1 90 ? 13.427 28.040 45.408 1.00 21.03 90 ALA A N 1
ATOM 737 C CA . ALA A 1 90 ? 14.429 28.326 44.386 1.00 26.94 90 ALA A CA 1
ATOM 738 C C . ALA A 1 90 ? 15.674 27.479 44.601 1.00 28.77 90 ALA A C 1
ATOM 739 O O . ALA A 1 90 ? 16.261 26.961 43.641 1.00 29.34 90 ALA A O 1
ATOM 741 N N . LEU A 1 91 ? 16.077 27.311 45.860 1.00 27.60 91 LEU A N 1
ATOM 742 C CA . LEU A 1 91 ? 17.237 26.482 46.173 1.00 31.53 91 LEU A CA 1
ATOM 743 C C . LEU A 1 91 ? 16.980 25.018 45.854 1.00 32.78 91 LEU A C 1
ATOM 744 O O . LEU A 1 91 ? 17.864 24.328 45.330 1.00 34.72 91 LEU A O 1
ATOM 749 N N . LYS A 1 92 ? 15.789 24.518 46.192 1.00 28.71 92 LYS A N 1
ATOM 750 C CA . LYS A 1 92 ? 15.470 23.118 45.914 1.00 35.55 92 LYS A CA 1
ATOM 751 C C . LYS A 1 92 ? 15.626 22.822 44.427 1.00 35.23 92 LYS A C 1
ATOM 752 O O . LYS A 1 92 ? 16.256 21.831 44.035 1.00 33.14 92 LYS A O 1
ATOM 758 N N . TYR A 1 93 ? 15.068 23.695 43.586 1.00 30.43 93 TYR A N 1
ATOM 759 C CA . TYR A 1 93 ? 15.112 23.495 42.141 1.00 30.98 93 TYR A CA 1
ATOM 760 C C . TYR A 1 93 ? 16.530 23.623 41.600 1.00 33.28 93 TYR A C 1
ATOM 761 O O . TYR A 1 93 ? 16.992 22.756 40.851 1.00 31.55 93 TYR A O 1
ATOM 770 N N . VAL A 1 94 ? 17.247 24.694 41.968 1.00 31.44 94 VAL A N 1
ATOM 771 C CA . VAL A 1 94 ? 18.571 24.900 41.377 1.00 32.20 94 VAL A CA 1
ATOM 772 C C . VAL A 1 94 ? 19.569 23.866 41.891 1.00 34.35 94 VAL A C 1
ATOM 773 O O . VAL A 1 94 ? 20.452 23.416 41.145 1.00 36.96 94 VAL A O 1
ATOM 777 N N . ARG A 1 95 ? 19.452 23.457 43.161 1.00 35.03 95 ARG A N 1
ATOM 778 C CA . ARG A 1 95 ? 20.385 22.454 43.673 1.00 38.02 95 ARG A CA 1
ATOM 779 C C . ARG A 1 95 ? 20.128 21.097 43.031 1.00 39.85 95 ARG A C 1
ATOM 780 O O . ARG A 1 95 ? 21.072 20.358 42.736 1.00 41.56 95 ARG A O 1
ATOM 788 N N . GLY A 1 96 ? 18.859 20.761 42.788 1.00 40.19 96 GLY A N 1
ATOM 789 C CA . GLY A 1 96 ? 18.559 19.540 42.055 1.00 43.16 96 GLY A CA 1
ATOM 790 C C . GLY A 1 96 ? 19.139 19.559 40.655 1.00 46.74 96 GLY A C 1
ATOM 791 O O . GLY A 1 96 ?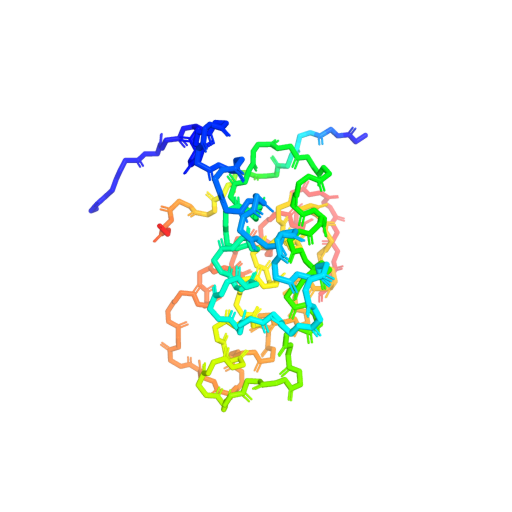 19.649 18.547 40.167 1.00 49.66 96 GLY A O 1
ATOM 792 N N . LEU A 1 97 ? 19.088 20.717 40.000 1.00 38.59 97 LEU A N 1
ATOM 793 C CA . LEU A 1 97 ? 19.692 20.852 38.685 1.00 43.45 97 LEU A CA 1
ATOM 794 C C . LEU A 1 97 ? 21.208 20.693 38.755 1.00 52.85 97 LEU A C 1
ATOM 795 O O . LEU A 1 97 ? 21.821 20.082 37.871 1.00 54.06 97 LEU A O 1
ATOM 800 N N . LEU A 1 98 ? 21.831 21.222 39.811 1.00 49.76 98 LEU A N 1
ATOM 801 C CA . LEU A 1 98 ? 23.284 21.190 39.916 1.00 48.36 98 LEU A CA 1
ATOM 802 C C . LEU A 1 98 ? 23.828 19.804 40.232 1.00 59.33 98 LEU A C 1
ATOM 803 O O . LEU A 1 98 ? 25.000 19.539 39.952 1.00 61.84 98 LEU A O 1
ATOM 808 N N . GLN A 1 99 ? 23.027 18.912 40.810 1.00 55.86 99 GLN A N 1
ATOM 809 C CA . GLN A 1 99 ? 23.511 17.542 40.939 1.00 64.95 99 GLN A CA 1
ATOM 810 C C . GLN A 1 99 ? 23.318 16.754 39.646 1.00 64.30 99 GLN A C 1
ATOM 811 O O . GLN A 1 99 ? 24.132 15.876 39.336 1.00 67.09 99 GLN A O 1
ATOM 817 N N . THR A 1 100 ? 22.277 17.066 38.874 1.00 61.27 100 THR A N 1
ATOM 818 C CA . THR A 1 100 ? 22.040 16.410 37.594 1.00 66.87 100 THR A CA 1
ATOM 819 C C . THR A 1 100 ? 22.785 17.074 36.441 1.00 68.64 100 THR A C 1
ATOM 820 O O . THR A 1 100 ? 22.776 16.537 35.328 1.00 70.67 100 THR A O 1
ATOM 824 N N . GLU A 1 101 ? 23.439 18.213 36.685 1.00 65.95 101 GLU A N 1
ATOM 825 C CA . GLU A 1 101 ? 24.212 18.948 35.690 1.00 63.52 101 GLU A CA 1
ATOM 826 C C . GLU A 1 101 ? 25.269 19.786 36.405 1.00 65.93 101 GLU A C 1
ATOM 827 O O . GLU A 1 101 ? 25.188 21.021 36.399 1.00 62.93 101 GLU A O 1
ATOM 833 N N . PRO A 1 102 ? 26.271 19.161 37.035 1.00 63.43 102 PRO A N 1
ATOM 834 C CA . PRO A 1 102 ? 27.215 19.931 37.864 1.00 67.29 102 PRO A CA 1
ATOM 835 C C . PRO A 1 102 ? 28.057 20.933 37.091 1.00 69.88 102 PRO A C 1
ATOM 836 O O . PRO A 1 102 ? 28.662 21.814 37.717 1.00 68.37 102 PRO A O 1
ATOM 840 N N . GLN A 1 103 ? 28.116 20.838 35.767 1.00 67.83 103 GLN A N 1
ATOM 841 C CA . GLN A 1 103 ? 28.881 21.776 34.962 1.00 68.75 103 GLN A CA 1
ATOM 842 C C . GLN A 1 103 ? 28.073 22.996 34.536 1.00 61.86 103 GLN A C 1
ATOM 843 O O . GLN A 1 103 ? 28.620 23.876 33.865 1.00 61.52 103 GLN A O 1
ATOM 849 N N . ASN A 1 104 ? 26.796 23.074 34.907 1.00 61.32 104 ASN A N 1
ATOM 850 C CA . ASN A 1 104 ? 25.908 24.134 34.430 1.00 55.80 104 ASN A CA 1
ATOM 851 C C . ASN A 1 104 ? 26.341 25.460 35.042 1.00 56.65 104 ASN A C 1
ATOM 852 O O . ASN A 1 104 ? 26.054 25.741 36.206 1.00 52.11 104 ASN A O 1
ATOM 857 N N . ASN A 1 105 ? 27.028 26.290 34.250 1.00 54.21 105 ASN A N 1
ATOM 858 C CA . ASN A 1 105 ? 27.465 27.591 34.742 1.00 51.43 105 ASN A CA 1
ATOM 859 C C . ASN A 1 105 ? 26.285 28.523 35.006 1.00 52.57 105 ASN A C 1
ATOM 860 O O . ASN A 1 105 ? 26.366 29.390 35.884 1.00 47.69 105 ASN A O 1
ATOM 865 N N . GLN A 1 106 ? 25.188 28.375 34.259 1.00 48.90 106 GLN A N 1
ATOM 866 C CA . GLN A 1 106 ? 24.024 29.214 34.514 1.00 50.67 106 GLN A CA 1
ATOM 867 C C . GLN A 1 106 ? 23.374 28.850 35.842 1.00 42.81 106 GLN A C 1
ATOM 868 O O . GLN A 1 106 ? 22.978 29.736 36.609 1.00 41.02 106 GLN A O 1
ATOM 874 N N . ALA A 1 107 ? 23.259 27.556 36.134 1.00 43.31 107 ALA A N 1
ATOM 875 C CA . ALA A 1 107 ? 22.687 27.152 37.411 1.00 44.58 107 ALA A CA 1
ATOM 876 C C . ALA A 1 107 ? 23.569 27.598 38.570 1.00 41.74 107 ALA A C 1
ATOM 877 O O . ALA A 1 107 ? 23.066 28.079 39.591 1.00 37.38 107 ALA A O 1
ATOM 879 N N . LYS A 1 108 ? 24.891 27.458 38.429 1.00 40.49 108 LYS A N 1
ATOM 880 C CA . LYS A 1 108 ? 25.786 27.868 39.508 1.00 39.10 108 LYS A CA 1
ATOM 881 C C . LYS A 1 108 ? 25.679 29.363 39.780 1.00 38.62 108 LYS A C 1
ATOM 882 O O . LYS A 1 108 ? 25.703 29.791 40.940 1.00 38.06 108 LYS A O 1
ATOM 888 N N . GLU A 1 109 ? 25.552 30.177 38.728 1.00 39.30 109 GLU A N 1
ATOM 889 C CA . GLU A 1 109 ? 25.397 31.617 38.933 1.00 40.84 109 GLU A CA 1
ATOM 890 C C . GLU A 1 109 ? 24.059 31.943 39.590 1.00 37.56 109 GLU A C 1
ATOM 891 O O . GLU A 1 109 ? 23.979 32.826 40.455 1.00 35.94 109 GLU A O 1
ATOM 897 N N . LEU A 1 110 ? 22.998 31.234 39.209 1.00 35.97 110 LEU A N 1
ATOM 898 C CA . LEU A 1 110 ? 21.705 31.476 39.842 1.00 33.40 110 LEU A CA 1
ATOM 899 C C . LEU A 1 110 ? 21.736 31.100 41.317 1.00 32.17 110 LEU A C 1
ATOM 900 O O . LEU A 1 110 ? 21.208 31.835 42.162 1.00 30.38 110 LEU A O 1
ATOM 905 N N . GLU A 1 111 ? 22.355 29.961 41.648 1.00 31.41 111 GLU A N 1
ATOM 906 C CA . GLU A 1 111 ? 22.531 29.608 43.053 1.00 31.57 111 GLU A CA 1
ATOM 907 C C . GLU A 1 111 ? 23.284 30.701 43.807 1.00 32.32 111 GLU A C 1
ATOM 908 O O . GLU A 1 111 ? 22.943 31.012 44.950 1.00 30.70 111 GLU A O 1
ATOM 914 N N . ARG A 1 112 ? 24.325 31.282 43.194 1.00 30.72 112 ARG A N 1
ATOM 915 C CA . ARG A 1 112 ? 25.048 32.362 43.866 1.00 32.05 112 ARG A CA 1
ATOM 916 C C . ARG A 1 112 ? 24.153 33.582 44.077 1.00 30.28 112 ARG A C 1
ATOM 917 O O . ARG A 1 112 ? 24.247 34.260 45.109 1.00 30.37 112 ARG A O 1
ATOM 925 N N . LEU A 1 113 ? 23.277 33.882 43.119 1.00 30.93 113 LEU A N 1
ATOM 926 C CA . LEU A 1 113 ? 22.397 35.034 43.294 1.00 28.39 113 LEU A CA 1
ATOM 927 C C . LEU A 1 113 ? 21.379 34.779 44.398 1.00 31.35 113 LEU A C 1
ATOM 928 O O . LEU A 1 113 ? 21.069 35.681 45.193 1.00 25.26 113 LEU A O 1
ATOM 933 N N . ILE A 1 114 ? 20.839 33.557 44.451 1.00 27.38 114 ILE A N 1
ATOM 934 C CA . ILE A 1 114 ? 19.897 33.194 45.509 1.00 28.59 114 ILE A CA 1
ATOM 935 C C . ILE A 1 114 ? 20.569 33.294 46.876 1.00 25.16 114 ILE A C 1
ATOM 936 O O . ILE A 1 114 ? 20.034 33.899 47.808 1.00 26.80 114 ILE A O 1
ATOM 941 N N . ASP A 1 115 ? 21.759 32.704 47.003 1.00 27.28 115 ASP A N 1
ATOM 942 C CA . ASP A 1 115 ? 22.519 32.771 48.251 1.00 31.48 115 ASP A CA 1
ATOM 943 C C . ASP A 1 115 ? 22.733 34.211 48.718 1.00 30.95 115 ASP A C 1
ATOM 944 O O . ASP A 1 115 ? 22.587 34.525 49.905 1.00 32.85 115 ASP A O 1
ATOM 949 N N . LYS A 1 116 ? 23.128 35.091 47.801 1.00 31.16 116 LYS A N 1
ATOM 950 C CA . LYS A 1 116 ? 23.355 36.485 48.167 1.00 33.62 116 LYS A CA 1
ATOM 951 C C . LYS A 1 116 ? 22.053 37.163 48.583 1.00 28.83 116 LYS A C 1
ATOM 952 O O . LYS A 1 116 ? 22.015 37.912 49.568 1.00 29.44 116 LYS A O 1
ATOM 958 N N . ALA A 1 117 ? 20.972 36.895 47.856 1.00 27.95 117 ALA A N 1
ATOM 959 C CA . ALA A 1 117 ? 19.685 37.494 48.190 1.00 28.52 117 ALA A CA 1
ATOM 960 C C . ALA A 1 117 ? 19.198 37.021 49.552 1.00 31.82 117 ALA A C 1
ATOM 961 O O . ALA A 1 117 ? 18.632 37.805 50.328 1.00 28.69 117 ALA A O 1
ATOM 963 N N . MET A 1 118 ? 19.422 35.743 49.875 1.00 28.87 118 MET A N 1
ATOM 964 C CA . MET A 1 118 ? 19.046 35.259 51.207 1.00 31.32 118 MET A CA 1
ATOM 965 C C . MET A 1 118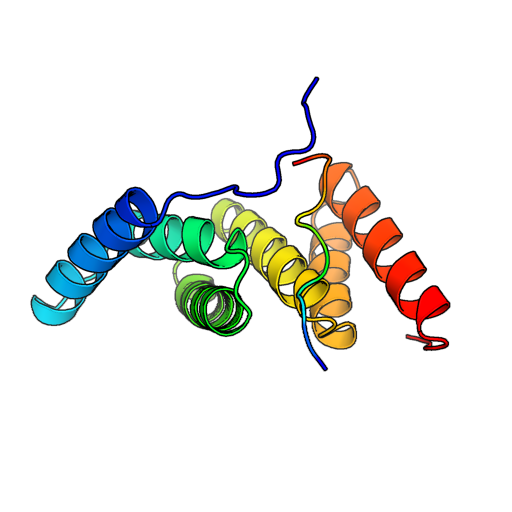 ? 19.871 35.936 52.295 1.00 31.50 118 MET A C 1
ATOM 966 O O . MET A 1 118 ? 19.332 36.344 53.329 1.00 35.68 118 MET A O 1
ATOM 971 N N . LYS A 1 119 ? 21.182 36.043 52.090 1.00 31.01 119 LYS A N 1
ATOM 972 C CA . LYS A 1 119 ? 22.030 36.686 53.088 1.00 35.20 119 LYS A CA 1
ATOM 973 C C . LYS A 1 119 ? 21.668 38.158 53.239 1.00 34.90 119 LYS A C 1
ATOM 974 O O . LYS A 1 119 ? 21.696 38.697 54.350 1.00 33.05 119 LYS A O 1
ATOM 980 N N . LYS A 1 120 ? 21.294 38.815 52.137 1.00 31.14 120 LYS A N 1
ATOM 981 C CA . LYS A 1 120 ? 20.857 40.203 52.223 1.00 33.08 120 LYS A CA 1
ATOM 982 C C . LYS A 1 120 ? 19.637 40.338 53.123 1.00 39.60 120 LYS A C 1
ATOM 983 O O . LYS A 1 120 ? 19.531 41.297 53.895 1.00 35.53 120 LYS A O 1
ATOM 989 N N . ASP A 1 121 ? 18.703 39.386 53.031 1.00 37.64 121 ASP A N 1
ATOM 990 C CA . ASP A 1 121 ? 17.517 39.332 53.883 1.00 39.15 121 ASP A CA 1
ATOM 991 C C . ASP A 1 121 ? 17.786 38.738 55.265 1.00 41.01 121 ASP A C 1
ATOM 992 O O . ASP A 1 121 ? 16.841 38.591 56.053 1.00 43.93 121 ASP A O 1
ATOM 997 N N . GLY A 1 122 ? 19.030 38.379 55.574 1.00 38.16 122 GLY A N 1
ATOM 998 C CA . GLY A 1 122 ? 19.351 37.808 56.869 1.00 39.05 122 GLY A CA 1
ATOM 999 C C . GLY A 1 122 ? 18.871 36.388 57.083 1.00 42.61 122 GLY A C 1
ATOM 1000 O O . GLY A 1 122 ? 18.677 35.973 58.227 1.00 46.48 122 GLY A O 1
ATOM 1001 N N . LEU A 1 123 ? 18.697 35.620 56.018 1.00 38.83 123 LEU A N 1
ATOM 1002 C CA . LEU A 1 123 ? 18.137 34.279 56.107 1.00 42.77 123 LEU A CA 1
ATOM 1003 C C . LEU A 1 123 ? 19.208 33.220 55.893 1.00 52.70 123 LEU A C 1
ATOM 1004 O O . LEU A 1 123 ? 20.281 33.482 55.342 1.00 57.04 123 LEU A O 1
ATOM 1009 N N . VAL A 1 124 ? 18.878 31.994 56.300 1.00 56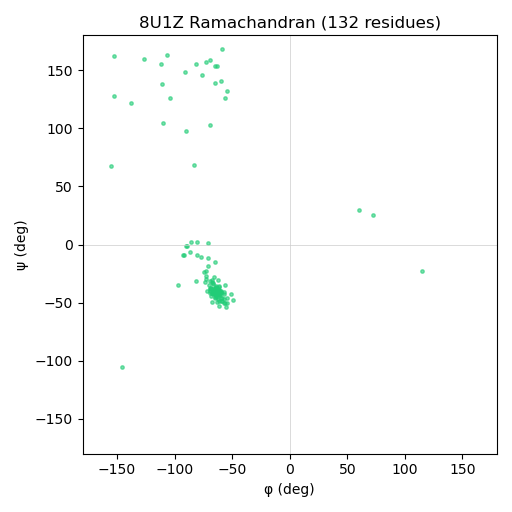.31 124 VAL A N 1
ATOM 1010 C CA . VAL A 1 124 ? 19.742 30.841 56.100 1.00 62.50 124 VAL A CA 1
ATOM 1011 C C . VAL A 1 124 ? 18.952 29.737 55.408 1.00 62.09 124 VAL A C 1
ATOM 1012 O O . VAL A 1 124 ? 17.719 29.723 55.414 1.00 63.31 124 VAL A O 1
ATOM 1016 N N . GLY A 1 125 ? 19.684 28.811 54.792 1.00 65.08 125 GLY A N 1
ATOM 1017 C CA . GLY A 1 125 ? 19.073 27.692 54.093 1.00 65.56 125 GLY A CA 1
ATOM 1018 C C . GLY A 1 125 ? 19.997 26.983 53.119 1.00 59.99 125 GLY A C 1
ATOM 1019 O O . GLY A 1 125 ? 19.615 25.984 52.504 1.00 59.14 125 GLY A O 1
ATOM 1020 N N . LYS B 2 3 ? 5.700 43.476 51.400 1.00 67.64 3 LYS B N 1
ATOM 1021 C CA . LYS B 2 3 ? 6.323 42.867 50.227 1.00 69.98 3 LYS B CA 1
ATOM 1022 C C . LYS B 2 3 ? 5.942 43.625 48.964 1.00 76.75 3 LYS B C 1
ATOM 1023 O O . LYS B 2 3 ? 4.815 44.104 48.841 1.00 83.85 3 LYS B O 1
ATOM 1029 N N . HIS B 2 4 ? 6.875 43.744 48.019 1.00 69.71 4 HIS B N 1
ATOM 1030 C CA . HIS B 2 4 ? 6.543 44.425 46.774 1.00 62.35 4 HIS B CA 1
ATOM 1031 C C . HIS B 2 4 ? 7.264 43.833 45.566 1.00 45.29 4 HIS B C 1
ATOM 1032 O O . HIS B 2 4 ? 6.905 42.750 45.098 1.00 47.35 4 HIS B O 1
ATOM 1039 N N . ASP B 2 5 ? 8.263 44.514 45.061 1.00 45.18 5 ASP B N 1
ATOM 1040 C CA . ASP B 2 5 ? 8.672 44.218 43.699 1.00 43.65 5 ASP B CA 1
ATOM 1041 C C . ASP B 2 5 ? 9.479 42.928 43.617 1.00 39.14 5 ASP B C 1
ATOM 1042 O O . ASP B 2 5 ? 10.240 42.596 44.529 1.00 34.19 5 ASP B O 1
ATOM 1047 N N . PRO B 2 6 ? 9.328 42.182 42.528 1.00 36.23 6 PRO B N 1
ATOM 1048 C CA . PRO B 2 6 ? 10.193 41.020 42.329 1.00 32.39 6 PRO B CA 1
ATOM 1049 C C . PRO B 2 6 ? 11.641 41.456 42.189 1.00 33.33 6 PRO B C 1
ATOM 1050 O O . PRO B 2 6 ? 11.944 42.587 41.799 1.00 29.09 6 PRO B O 1
ATOM 1054 N N . LEU B 2 7 ? 12.541 40.552 42.546 1.00 28.08 7 LEU B N 1
ATOM 1055 C CA . LEU B 2 7 ? 13.939 40.798 42.280 1.00 28.41 7 LEU B CA 1
ATOM 1056 C C . LEU B 2 7 ? 14.151 40.846 40.768 1.00 30.43 7 LEU B C 1
ATOM 1057 O O . LEU B 2 7 ? 13.367 40.268 40.004 1.00 29.72 7 LEU B O 1
ATOM 1062 N N . PRO B 2 8 ? 15.172 41.562 40.312 1.00 31.65 8 PRO B N 1
ATOM 1063 C CA . PRO B 2 8 ? 15.408 41.665 38.870 1.00 31.88 8 PRO B CA 1
ATOM 1064 C C . PRO B 2 8 ? 15.641 40.296 38.251 1.00 35.66 8 PRO B C 1
ATOM 1065 O O . PRO B 2 8 ? 16.283 39.425 38.841 1.00 33.08 8 PRO B O 1
ATOM 1069 N N . TYR B 2 9 ? 15.099 40.106 37.060 1.00 34.49 9 TYR B N 1
ATOM 1070 C CA . TYR B 2 9 ? 15.402 38.910 36.289 1.00 33.49 9 TYR B CA 1
ATOM 1071 C C . TYR B 2 9 ? 16.917 38.772 36.133 1.00 39.18 9 TYR B C 1
ATOM 1072 O O . TYR B 2 9 ? 17.584 39.755 35.787 1.00 39.78 9 TYR B O 1
ATOM 1081 N N . PRO B 2 10 ? 17.492 37.594 36.388 1.00 35.72 10 PRO B N 1
ATOM 1082 C CA . PRO B 2 10 ? 18.958 37.483 36.475 1.00 45.78 10 PRO B CA 1
ATOM 1083 C C . PRO B 2 10 ? 19.647 37.983 35.211 1.00 51.95 10 PRO B C 1
ATOM 1084 O O . PRO B 2 10 ? 19.349 37.543 34.096 1.00 48.70 10 PRO B O 1
ATOM 1088 N N . HIS B 2 11 ? 20.582 38.914 35.404 1.00 55.73 11 HIS B N 1
ATOM 1089 C CA . HIS B 2 11 ? 21.104 39.701 34.290 1.00 59.31 11 HIS B CA 1
ATOM 1090 C C . HIS B 2 11 ? 21.887 38.848 33.300 1.00 57.70 11 HIS B C 1
ATOM 1091 O O . HIS B 2 11 ? 21.912 39.161 32.105 1.00 63.23 11 HIS B O 1
ATOM 1098 N N . PHE B 2 12 ? 22.498 37.752 33.755 1.00 58.40 12 PHE B N 1
ATOM 1099 C CA . PHE B 2 12 ? 23.248 36.921 32.819 1.00 60.68 12 PHE B CA 1
ATOM 1100 C C . PHE B 2 12 ? 22.350 36.147 31.856 1.00 57.43 12 PHE B C 1
ATOM 1101 O O . PHE B 2 12 ? 22.873 35.402 31.021 1.00 61.71 12 PHE B O 1
ATOM 1109 N N . LEU B 2 13 ? 21.032 36.312 31.931 1.00 58.80 13 LEU B N 1
ATOM 1110 C CA . LEU B 2 13 ? 20.113 35.656 31.003 1.00 55.42 13 LEU B CA 1
ATOM 1111 C C . LEU B 2 13 ? 19.804 36.590 29.834 1.00 59.50 13 LEU B C 1
ATOM 1112 O O . LEU B 2 13 ? 18.922 36.313 29.024 1.00 58.50 13 LEU B O 1
#